Protein AF-A0A0C3BH10-F1 (afdb_monomer_lite)

Organism: He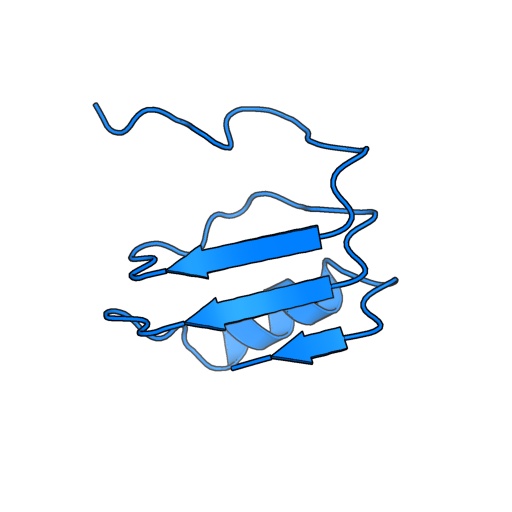beloma cylindrosporum (NCBI:txid76867)

Structure (mmCIF, N/CA/C/O backbone):
data_AF-A0A0C3BH10-F1
#
_entry.id   AF-A0A0C3BH10-F1
#
loop_
_atom_site.group_PDB
_atom_site.id
_atom_site.type_symbol
_atom_site.label_atom_id
_atom_site.label_alt_id
_atom_site.label_comp_id
_atom_site.label_asym_id
_atom_site.label_entity_id
_atom_site.label_seq_id
_atom_site.pdbx_PDB_ins_code
_atom_site.Cartn_x
_atom_site.Cartn_y
_atom_site.Cartn_z
_atom_site.occupancy
_atom_site.B_iso_or_equiv
_atom_site.auth_seq_id
_atom_site.auth_comp_id
_atom_site.auth_asym_id
_atom_site.auth_atom_id
_atom_site.pdbx_PDB_model_num
ATOM 1 N N . VAL A 1 1 ? 14.383 16.195 -10.823 1.00 36.62 1 VAL A N 1
ATOM 2 C CA . VAL A 1 1 ? 13.841 16.252 -9.446 1.00 36.62 1 VAL A CA 1
ATOM 3 C C . VAL A 1 1 ? 12.375 15.872 -9.539 1.00 36.62 1 VAL A C 1
ATOM 5 O O . VAL A 1 1 ? 11.596 16.689 -10.010 1.00 36.62 1 VAL A O 1
ATOM 8 N N . LEU A 1 2 ? 12.009 14.620 -9.232 1.00 41.88 2 LEU A N 1
ATOM 9 C CA . LEU A 1 2 ? 10.591 14.287 -9.077 1.00 41.88 2 LEU A CA 1
ATOM 10 C C . LEU A 1 2 ? 10.094 15.138 -7.912 1.00 41.88 2 LEU A C 1
ATOM 12 O O . LEU A 1 2 ? 10.662 15.056 -6.822 1.00 41.88 2 LEU A O 1
ATOM 16 N N . ALA A 1 3 ? 9.102 15.994 -8.155 1.00 42.94 3 ALA A N 1
ATOM 17 C CA . ALA A 1 3 ? 8.408 16.663 -7.072 1.00 42.94 3 ALA A CA 1
ATOM 18 C C . ALA A 1 3 ? 8.013 15.578 -6.067 1.00 42.94 3 ALA A C 1
ATOM 20 O O . ALA A 1 3 ? 7.378 14.590 -6.442 1.00 42.94 3 ALA A O 1
ATOM 21 N N . ALA A 1 4 ? 8.445 15.716 -4.816 1.00 57.84 4 ALA A N 1
ATOM 22 C CA . ALA A 1 4 ? 7.982 14.858 -3.742 1.00 57.84 4 ALA A CA 1
ATOM 23 C C . ALA A 1 4 ? 6.516 15.227 -3.486 1.00 57.84 4 ALA A C 1
ATOM 25 O O . ALA A 1 4 ? 6.201 15.912 -2.522 1.00 57.84 4 ALA A O 1
ATOM 26 N N . ILE A 1 5 ? 5.618 14.827 -4.392 1.00 57.16 5 ILE A N 1
ATOM 27 C CA . ILE A 1 5 ? 4.169 15.054 -4.294 1.00 57.16 5 ILE A CA 1
ATOM 28 C C . ILE A 1 5 ? 3.656 14.494 -2.958 1.00 57.16 5 ILE A C 1
ATOM 30 O O . ILE A 1 5 ? 2.723 15.024 -2.367 1.00 57.16 5 ILE A O 1
ATOM 34 N N . PHE A 1 6 ? 4.340 13.472 -2.442 1.00 63.75 6 PHE A N 1
ATOM 35 C CA . PHE A 1 6 ? 4.073 12.838 -1.159 1.00 63.75 6 PHE A CA 1
ATOM 36 C C . PHE A 1 6 ? 5.069 13.228 -0.049 1.00 63.75 6 PHE A C 1
ATOM 38 O O . PHE A 1 6 ? 5.086 12.610 1.010 1.00 63.75 6 PHE A O 1
ATOM 45 N N . GLY A 1 7 ? 5.894 14.26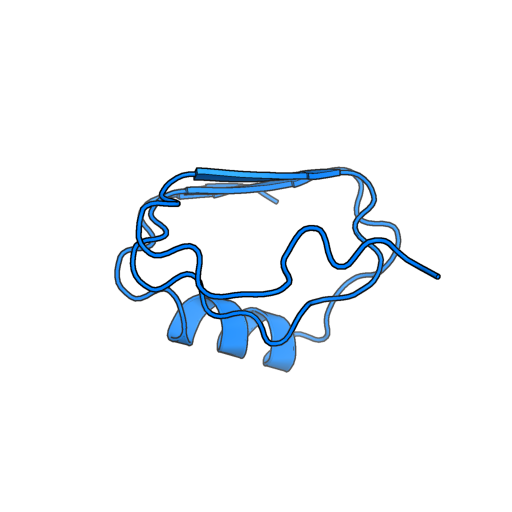0 -0.249 1.00 56.47 7 GLY A N 1
ATOM 46 C CA . GLY A 1 7 ? 6.858 14.740 0.739 1.00 56.47 7 GLY A CA 1
ATOM 47 C C . GLY A 1 7 ? 6.169 15.298 1.984 1.00 56.47 7 GLY A C 1
ATOM 48 O O . GLY A 1 7 ? 5.747 16.449 2.003 1.00 56.47 7 GLY A O 1
ATOM 49 N N . GLY A 1 8 ? 6.061 14.480 3.032 1.00 64.62 8 GLY A N 1
ATOM 50 C CA . GLY A 1 8 ? 5.454 14.849 4.311 1.00 64.62 8 GLY A CA 1
ATOM 51 C C . GLY A 1 8 ? 4.493 13.783 4.835 1.00 64.62 8 GLY A C 1
ATOM 52 O O . GLY A 1 8 ? 4.437 12.662 4.333 1.00 64.62 8 GLY A O 1
ATOM 53 N N . LYS A 1 9 ? 3.737 14.125 5.883 1.00 69.06 9 LYS A N 1
ATOM 54 C CA . LYS A 1 9 ? 2.611 13.310 6.360 1.00 69.06 9 LYS A CA 1
ATOM 55 C C . LYS A 1 9 ? 1.326 13.892 5.785 1.00 69.06 9 LYS A C 1
ATOM 57 O O . LYS A 1 9 ? 1.085 15.087 5.926 1.00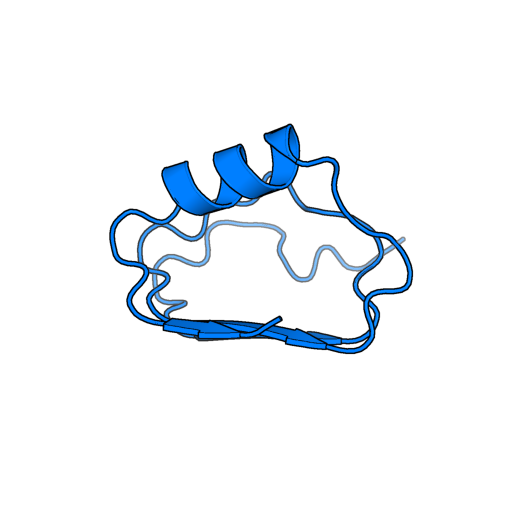 69.06 9 LYS A O 1
ATOM 62 N N . LEU A 1 10 ? 0.483 13.040 5.209 1.00 78.00 10 LEU A N 1
ATOM 63 C CA . LEU A 1 10 ? -0.846 13.401 4.709 1.00 78.00 10 LEU A CA 1
ATOM 64 C C . LEU A 1 10 ? -1.927 12.761 5.601 1.00 78.00 10 LEU A C 1
ATOM 66 O O . LEU A 1 10 ? -2.634 11.858 5.161 1.00 78.00 10 LEU A O 1
ATOM 70 N N . PRO A 1 11 ? -2.060 13.179 6.877 1.00 78.69 11 PRO A N 1
ATOM 71 C CA . PRO A 1 11 ? -2.906 12.486 7.850 1.00 78.69 11 PRO A CA 1
ATOM 72 C C . PRO A 1 11 ? -4.399 12.545 7.511 1.00 78.69 11 PRO A C 1
ATOM 74 O O . PRO A 1 11 ? -5.158 11.725 8.003 1.00 78.69 11 PRO A O 1
ATOM 77 N N . GLN A 1 12 ? -4.839 13.498 6.689 1.00 84.69 12 GLN A N 1
ATOM 78 C CA . GLN A 1 12 ? -6.248 13.634 6.305 1.00 84.69 12 GLN A CA 1
ATOM 79 C C . GLN A 1 12 ? -6.591 12.909 4.997 1.00 84.69 12 GLN A C 1
ATOM 81 O O . GLN A 1 12 ? -7.752 12.900 4.588 1.00 84.69 12 GLN A O 1
ATOM 86 N N . LEU A 1 13 ? -5.605 12.309 4.321 1.00 86.94 13 LEU A N 1
ATOM 87 C CA . LEU A 1 13 ? -5.846 11.619 3.063 1.00 86.94 13 LEU A CA 1
ATOM 88 C C . LEU A 1 13 ? -6.576 10.299 3.323 1.00 86.94 13 LEU A C 1
ATOM 90 O O . LEU A 1 13 ? -6.030 9.388 3.939 1.00 86.94 13 LEU A O 1
ATOM 94 N N . ARG A 1 14 ? -7.810 10.215 2.824 1.00 91.94 14 ARG A N 1
ATOM 95 C CA . ARG A 1 14 ? -8.658 9.019 2.933 1.00 91.94 14 ARG A CA 1
ATOM 96 C C . ARG A 1 14 ? -8.795 8.255 1.625 1.00 91.94 14 ARG A C 1
ATOM 98 O O . ARG A 1 14 ? -9.004 7.049 1.643 1.00 91.94 14 ARG A O 1
ATOM 105 N N . ARG A 1 15 ? -8.698 8.951 0.493 1.00 93.38 15 ARG A N 1
ATOM 106 C CA . ARG A 1 15 ? -8.888 8.376 -0.840 1.00 93.38 15 ARG A CA 1
ATOM 107 C C . ARG A 1 15 ? -7.670 8.680 -1.692 1.00 93.38 15 ARG A C 1
ATOM 109 O O . ARG A 1 15 ? -7.294 9.845 -1.807 1.00 93.38 15 ARG A O 1
ATOM 116 N N . LEU A 1 16 ? -7.071 7.642 -2.258 1.00 88.56 16 LEU A N 1
ATOM 117 C CA . LEU A 1 16 ? -5.891 7.743 -3.102 1.00 88.56 16 LEU A CA 1
ATOM 118 C C . LEU A 1 16 ? -6.143 7.010 -4.415 1.00 88.56 16 LEU A C 1
ATOM 120 O O . LEU A 1 16 ? -6.420 5.813 -4.425 1.00 88.56 16 LEU A O 1
ATOM 124 N N . SER A 1 17 ? -6.005 7.735 -5.519 1.00 89.88 17 SER A N 1
ATOM 125 C CA . SER A 1 17 ? -6.131 7.176 -6.858 1.00 89.88 17 SER A CA 1
ATOM 126 C C . SER A 1 17 ? -4.857 7.450 -7.640 1.00 89.88 17 SER A C 1
ATOM 128 O O . SER A 1 17 ? -4.428 8.598 -7.752 1.00 89.88 17 SER A O 1
ATOM 130 N N . LEU A 1 18 ? -4.232 6.386 -8.135 1.00 85.88 18 LEU A N 1
ATOM 131 C CA . LEU A 1 18 ? -2.928 6.425 -8.781 1.00 85.88 18 LEU A CA 1
ATOM 132 C C . LEU A 1 18 ? -3.041 5.856 -10.192 1.00 85.88 18 LEU A C 1
ATOM 134 O O . LEU A 1 18 ? -3.500 4.730 -10.364 1.00 85.88 18 LEU A O 1
ATOM 138 N N . TRP A 1 19 ? -2.573 6.618 -11.178 1.00 88.56 19 TRP A N 1
ATOM 139 C CA . TRP A 1 19 ? -2.425 6.187 -12.570 1.00 88.56 19 TRP A CA 1
ATOM 140 C C . TRP A 1 19 ? -0.949 6.127 -12.933 1.00 88.56 19 TRP A C 1
ATOM 142 O O . TRP A 1 19 ? -0.199 7.032 -12.558 1.00 88.56 19 TRP A O 1
ATOM 152 N N . PHE A 1 20 ? -0.546 5.088 -13.668 1.00 82.88 20 PHE A N 1
ATOM 153 C CA . PHE A 1 20 ? 0.822 4.928 -14.181 1.00 82.88 20 PHE A CA 1
ATOM 154 C C . PHE A 1 20 ? 1.905 5.054 -13.099 1.00 82.88 20 PHE A C 1
ATOM 156 O O . PHE A 1 20 ? 3.002 5.548 -13.359 1.00 82.88 20 PHE A O 1
ATOM 163 N N . TYR A 1 21 ? 1.603 4.672 -11.859 1.00 73.88 21 TYR A N 1
ATOM 164 C CA . TYR A 1 21 ? 2.483 4.946 -10.735 1.00 73.88 21 TYR A CA 1
ATOM 165 C C . TYR A 1 21 ? 3.687 4.005 -10.774 1.00 73.88 21 TYR A C 1
ATOM 167 O O . TYR A 1 21 ? 3.560 2.785 -10.823 1.00 73.88 21 TYR A O 1
ATOM 175 N N . THR A 1 22 ? 4.881 4.593 -10.816 1.00 64.56 22 THR A N 1
ATOM 176 C CA . THR A 1 22 ? 6.109 3.856 -11.137 1.00 64.56 22 THR A CA 1
ATOM 177 C C . THR A 1 22 ? 6.908 3.429 -9.913 1.00 64.56 22 THR A C 1
ATOM 179 O O . THR A 1 22 ? 7.758 2.553 -10.032 1.00 64.56 22 THR A O 1
ATOM 182 N N . CYS A 1 23 ? 6.677 4.048 -8.751 1.00 68.00 23 CYS A N 1
ATOM 183 C CA . CYS A 1 23 ? 7.473 3.813 -7.547 1.00 68.00 23 CYS A CA 1
ATOM 184 C C . CYS A 1 23 ? 6.585 3.795 -6.313 1.00 68.00 23 CYS A C 1
ATOM 186 O O . CYS A 1 23 ? 6.076 4.843 -5.930 1.00 68.00 23 CYS A O 1
ATOM 188 N N . TRP A 1 24 ? 6.465 2.647 -5.653 1.00 68.06 24 TRP A N 1
ATOM 189 C CA . TRP A 1 24 ? 5.720 2.526 -4.406 1.00 68.06 24 TRP A CA 1
ATOM 190 C C . TRP A 1 24 ? 6.450 3.267 -3.299 1.00 68.06 24 TRP A C 1
ATOM 192 O O . TRP A 1 24 ? 7.549 2.901 -2.891 1.00 68.06 24 TRP A O 1
ATOM 202 N N . SER A 1 25 ? 5.879 4.387 -2.865 1.00 64.88 25 SER A N 1
ATOM 203 C CA . SER A 1 25 ? 6.521 5.177 -1.829 1.00 64.88 25 SER A CA 1
ATOM 204 C C . SER A 1 25 ? 6.426 4.492 -0.471 1.00 64.88 25 SER A C 1
ATOM 206 O O . SER A 1 25 ? 5.377 3.962 -0.120 1.00 64.88 25 SER A O 1
ATOM 208 N N . HIS A 1 26 ? 7.455 4.646 0.360 1.00 66.44 26 HIS A N 1
ATOM 209 C CA . HIS A 1 26 ? 7.395 4.307 1.786 1.00 66.44 26 HIS A CA 1
ATOM 210 C C . HIS A 1 26 ? 6.488 5.258 2.601 1.00 66.44 26 HIS A C 1
ATOM 212 O O . HIS A 1 26 ? 6.547 5.276 3.834 1.00 66.44 26 HIS A O 1
ATOM 218 N N . HIS A 1 27 ? 5.692 6.109 1.940 1.00 69.50 27 HIS A N 1
ATOM 219 C CA . HIS A 1 27 ? 4.780 7.010 2.627 1.00 69.50 27 HIS A CA 1
ATOM 220 C C . HIS A 1 27 ? 3.622 6.221 3.222 1.00 69.50 27 HIS A C 1
ATOM 222 O O . HIS A 1 27 ? 2.957 5.437 2.553 1.00 69.50 27 HIS A O 1
ATOM 228 N N . LYS A 1 28 ? 3.377 6.470 4.507 1.00 73.69 28 LYS A N 1
ATOM 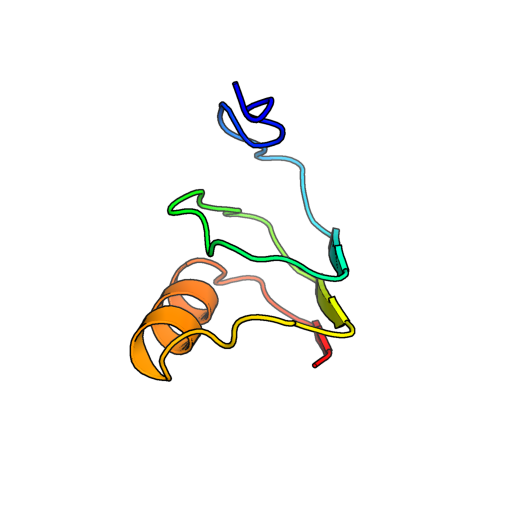229 C CA . LYS A 1 28 ? 2.256 5.885 5.232 1.00 73.69 28 LYS A CA 1
ATOM 230 C C . LYS A 1 28 ? 1.057 6.817 5.131 1.00 73.69 28 LYS A C 1
ATOM 232 O O . LYS A 1 28 ? 1.166 8.002 5.459 1.00 73.69 28 LYS A O 1
ATOM 237 N N . PHE A 1 29 ? -0.083 6.264 4.737 1.00 81.44 29 PHE A N 1
ATOM 238 C CA . PHE A 1 29 ? -1.372 6.950 4.715 1.00 81.44 29 PHE A CA 1
ATOM 239 C C . PHE A 1 29 ? -2.248 6.365 5.831 1.00 81.44 29 PHE A C 1
ATOM 241 O O . PHE A 1 29 ? -3.083 5.502 5.578 1.00 81.44 29 PHE A O 1
ATOM 248 N N . PRO A 1 30 ? -2.048 6.793 7.092 1.00 83.00 30 PRO A N 1
ATOM 249 C CA . PRO A 1 30 ? -2.583 6.091 8.259 1.00 83.00 30 PRO A CA 1
ATOM 250 C C . PRO A 1 30 ? -4.109 6.101 8.351 1.00 83.00 30 PRO A C 1
ATOM 252 O O . PRO A 1 30 ? -4.642 5.338 9.138 1.00 83.00 30 PRO A O 1
ATOM 255 N N . ASN A 1 31 ? -4.795 6.958 7.589 1.00 90.06 31 ASN A N 1
ATOM 256 C CA . ASN A 1 31 ? -6.255 7.080 7.562 1.00 90.06 31 ASN A CA 1
ATOM 257 C C . ASN A 1 31 ? -6.833 6.753 6.175 1.00 90.06 31 ASN A C 1
ATOM 259 O O . ASN A 1 31 ? -7.934 7.196 5.843 1.00 90.06 31 ASN A O 1
ATOM 263 N N . LEU A 1 32 ? -6.076 6.034 5.342 1.00 91.31 32 LEU A N 1
ATOM 264 C CA . LEU A 1 32 ? -6.526 5.655 4.012 1.00 91.31 32 LEU A CA 1
ATOM 265 C C . LEU A 1 32 ? -7.653 4.631 4.118 1.00 91.31 32 LEU A C 1
ATOM 267 O O . LEU A 1 32 ? -7.486 3.585 4.736 1.00 91.31 32 LEU A O 1
ATOM 271 N N . THR A 1 33 ? -8.783 4.938 3.489 1.00 95.00 33 THR A N 1
ATOM 272 C CA . THR A 1 33 ? -9.945 4.052 3.422 1.00 95.00 33 THR A CA 1
ATOM 273 C C . THR A 1 33 ? -10.200 3.543 2.010 1.00 95.00 33 THR A C 1
ATOM 275 O O . THR A 1 33 ? -10.798 2.488 1.844 1.00 95.00 33 THR A O 1
ATOM 278 N N . HIS A 1 34 ? -9.755 4.264 0.978 1.00 95.44 34 HIS A N 1
ATOM 279 C CA . HIS A 1 34 ? -9.938 3.860 -0.415 1.00 95.44 34 HIS A CA 1
ATOM 280 C C . HIS A 1 34 ? -8.628 4.009 -1.185 1.00 95.44 34 HIS A C 1
ATOM 282 O O . HIS A 1 34 ? -8.054 5.104 -1.223 1.00 95.44 34 HIS A O 1
ATOM 288 N N . ILE A 1 35 ? -8.202 2.941 -1.854 1.00 90.50 35 ILE A N 1
ATOM 289 C CA . ILE A 1 35 ? -7.105 2.973 -2.817 1.00 90.50 35 ILE A CA 1
ATOM 290 C C . ILE A 1 35 ? -7.573 2.438 -4.167 1.00 90.50 35 ILE A C 1
ATOM 292 O O . ILE A 1 35 ? -8.247 1.412 -4.243 1.00 90.50 35 ILE A O 1
ATOM 296 N N . SER A 1 36 ? -7.222 3.146 -5.238 1.00 91.06 36 SER A N 1
ATOM 297 C CA . SER A 1 36 ? -7.466 2.688 -6.602 1.00 91.0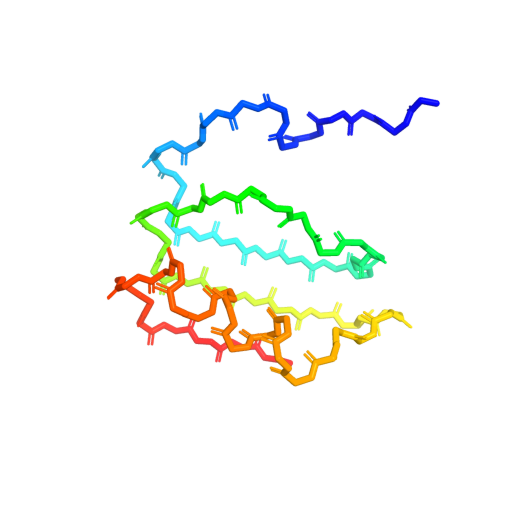6 36 SER A CA 1
ATOM 298 C C . SER A 1 36 ? -6.209 2.824 -7.446 1.00 91.06 36 SER A C 1
ATOM 300 O O . SER A 1 36 ? -5.686 3.932 -7.607 1.00 91.06 36 SER A O 1
ATOM 302 N N . LEU A 1 37 ? -5.747 1.713 -7.993 1.00 87.31 37 LEU A N 1
ATOM 303 C CA . LEU A 1 37 ? -4.568 1.633 -8.836 1.00 87.31 37 LEU A CA 1
ATOM 304 C C . LEU A 1 37 ? -5.032 1.384 -10.262 1.00 87.31 37 LEU A C 1
ATOM 306 O O . LEU A 1 37 ? -5.780 0.455 -10.510 1.00 87.31 37 LEU A O 1
ATOM 310 N N . HIS A 1 38 ? -4.596 2.226 -11.192 1.00 87.75 38 HIS A N 1
ATOM 311 C CA . HIS A 1 38 ? -4.999 2.148 -12.592 1.00 87.75 38 HIS A CA 1
ATOM 312 C C . HIS A 1 38 ? -3.777 2.127 -13.504 1.00 87.75 38 HIS A C 1
ATOM 314 O O . HIS A 1 38 ? -2.851 2.917 -13.315 1.00 87.75 38 HIS A O 1
ATOM 320 N N . GLU A 1 39 ? -3.778 1.234 -14.495 1.00 86.75 39 GLU A N 1
ATOM 321 C CA . GLU A 1 39 ? -2.767 1.185 -15.566 1.00 86.75 39 GLU A CA 1
ATOM 322 C C . GLU A 1 39 ? -1.316 1.226 -15.038 1.00 86.75 39 GLU A C 1
ATOM 324 O O . GLU A 1 39 ? -0.464 1.984 -15.504 1.00 86.75 39 GLU A O 1
ATOM 329 N N . GLN A 1 40 ? -1.036 0.424 -14.004 1.00 81.12 40 GLN A N 1
ATOM 330 C CA . GLN A 1 40 ? 0.272 0.407 -13.349 1.00 81.12 40 GLN A CA 1
ATOM 331 C C . GLN A 1 40 ? 1.338 -0.185 -14.274 1.00 81.12 40 GLN A C 1
ATOM 333 O O . GLN A 1 40 ? 1.329 -1.381 -14.568 1.00 81.12 40 GLN A O 1
ATOM 338 N N . LEU A 1 41 ? 2.281 0.659 -14.701 1.00 76.56 41 LEU A N 1
ATOM 339 C CA . LEU A 1 41 ? 3.405 0.256 -15.553 1.00 76.56 41 LEU A CA 1
ATOM 340 C C . LEU A 1 41 ? 4.411 -0.621 -14.798 1.00 76.56 41 LEU A C 1
ATOM 342 O O . LEU A 1 41 ? 5.040 -1.498 -15.387 1.00 76.56 41 LEU A O 1
ATOM 346 N N . VAL A 1 42 ? 4.547 -0.391 -13.490 1.00 75.44 42 VAL A N 1
ATOM 347 C CA . VAL A 1 42 ? 5.409 -1.163 -12.593 1.00 75.44 42 VAL A CA 1
ATOM 348 C C . VAL A 1 42 ? 4.535 -1.760 -11.501 1.00 75.44 42 VAL A C 1
ATOM 350 O O . VAL A 1 42 ? 3.864 -1.043 -10.759 1.00 75.44 42 VAL A O 1
ATOM 353 N N . ARG A 1 43 ? 4.532 -3.091 -11.409 1.00 74.19 43 ARG A N 1
ATOM 354 C CA . ARG A 1 43 ? 3.799 -3.805 -10.363 1.00 74.19 43 ARG A CA 1
ATOM 355 C C . ARG A 1 43 ? 4.705 -3.988 -9.146 1.00 74.19 43 ARG A C 1
ATOM 357 O O . ARG A 1 43 ? 5.854 -4.388 -9.340 1.00 74.19 43 ARG A O 1
ATOM 364 N N . PRO A 1 44 ? 4.212 -3.716 -7.926 1.00 74.31 44 PRO A N 1
ATOM 365 C CA . PRO A 1 44 ? 4.964 -4.040 -6.724 1.00 74.31 44 PRO A CA 1
ATOM 366 C C . PRO A 1 44 ? 5.142 -5.558 -6.646 1.00 74.31 44 PRO A C 1
ATOM 368 O O . PRO A 1 44 ? 4.349 -6.329 -7.204 1.00 74.31 44 PRO A O 1
ATOM 3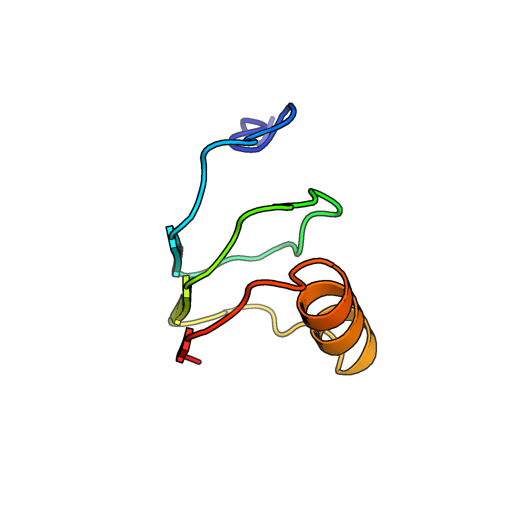71 N N . SER A 1 45 ? 6.160 -6.002 -5.921 1.00 83.50 45 SER A N 1
ATOM 372 C CA . SER A 1 45 ? 6.178 -7.379 -5.445 1.00 83.50 45 SER A CA 1
ATOM 373 C C . SER A 1 45 ? 4.966 -7.641 -4.541 1.00 83.50 45 SER A C 1
ATOM 375 O O . SER A 1 45 ? 4.386 -6.725 -3.957 1.00 83.50 45 SER A O 1
ATOM 377 N N . VAL A 1 46 ? 4.584 -8.913 -4.397 1.00 84.44 46 VAL A N 1
ATOM 378 C CA . VAL A 1 46 ? 3.484 -9.296 -3.495 1.00 84.44 46 VAL A CA 1
ATOM 379 C C . VAL A 1 46 ? 3.758 -8.816 -2.066 1.00 84.44 46 VAL A C 1
ATOM 381 O O . VAL A 1 46 ? 2.843 -8.336 -1.411 1.00 84.44 46 VAL A O 1
ATOM 384 N N . ASN A 1 47 ? 5.011 -8.870 -1.611 1.00 86.94 47 ASN A N 1
ATOM 385 C CA . ASN A 1 47 ? 5.386 -8.416 -0.272 1.00 86.94 47 ASN A CA 1
ATOM 386 C C . ASN A 1 47 ? 5.183 -6.907 -0.101 1.00 86.94 47 ASN A C 1
ATOM 388 O O . ASN A 1 47 ? 4.522 -6.497 0.839 1.00 86.94 47 ASN A O 1
ATOM 392 N N . GLU A 1 48 ? 5.653 -6.086 -1.044 1.00 81.81 48 GLU A N 1
ATOM 393 C CA . GLU A 1 48 ? 5.455 -4.627 -0.983 1.00 81.81 48 GLU A CA 1
ATOM 394 C C . GLU A 1 48 ? 3.971 -4.240 -1.029 1.00 81.81 48 GLU A C 1
ATOM 396 O O . GLU A 1 48 ? 3.547 -3.260 -0.417 1.00 81.81 48 GLU A O 1
ATOM 401 N N . PHE A 1 49 ? 3.165 -5.015 -1.756 1.00 83.06 49 PHE A N 1
ATOM 402 C CA . PHE A 1 49 ? 1.722 -4.830 -1.768 1.00 83.06 49 PHE A CA 1
ATOM 403 C C . PHE A 1 49 ? 1.087 -5.169 -0.411 1.00 83.06 49 PHE A C 1
ATOM 405 O O . PHE A 1 49 ? 0.270 -4.395 0.088 1.00 83.06 49 PHE A O 1
ATOM 412 N N . LEU A 1 50 ? 1.477 -6.290 0.204 1.00 87.31 50 LEU A N 1
ATOM 413 C CA . LEU A 1 50 ? 1.021 -6.673 1.543 1.00 87.31 50 LEU A CA 1
ATOM 414 C C . LEU A 1 50 ? 1.454 -5.647 2.599 1.00 87.31 50 LEU A C 1
ATOM 416 O O . LEU A 1 50 ? 0.626 -5.244 3.411 1.00 87.31 50 LEU A O 1
ATOM 420 N N . ASP A 1 51 ? 2.685 -5.137 2.519 1.00 85.50 51 ASP A N 1
ATOM 421 C CA . ASP A 1 51 ? 3.188 -4.075 3.397 1.00 85.50 51 ASP A CA 1
ATOM 422 C C . ASP A 1 51 ? 2.321 -2.805 3.305 1.00 85.50 51 ASP A C 1
ATOM 424 O O . ASP A 1 51 ? 2.033 -2.158 4.318 1.00 85.50 51 ASP A O 1
ATOM 428 N N . LEU A 1 52 ? 1.861 -2.437 2.098 1.00 82.06 52 LEU A N 1
ATOM 429 C CA . LEU A 1 52 ? 0.928 -1.321 1.925 1.00 82.06 52 LEU A CA 1
ATOM 430 C C . LEU A 1 52 ? -0.407 -1.607 2.622 1.00 82.06 52 LEU A C 1
ATOM 432 O O . LEU A 1 52 ? -0.896 -0.735 3.346 1.00 82.06 52 LEU A O 1
ATOM 436 N N . LEU A 1 53 ? -0.980 -2.798 2.437 1.00 86.25 53 LEU A N 1
ATOM 437 C CA . LEU A 1 53 ? -2.237 -3.176 3.090 1.00 86.25 53 LEU A CA 1
ATOM 438 C C . LEU A 1 53 ? -2.110 -3.144 4.619 1.00 86.25 53 LEU A C 1
ATOM 440 O O . LEU A 1 53 ? -2.960 -2.559 5.287 1.00 86.25 53 LEU A O 1
ATOM 444 N N . GLU A 1 54 ? -1.021 -3.674 5.175 1.00 88.38 54 GLU A N 1
ATOM 445 C CA . GLU A 1 54 ? -0.746 -3.625 6.618 1.00 88.38 54 GLU A CA 1
ATOM 446 C C . GLU A 1 54 ? -0.593 -2.189 7.137 1.00 88.38 54 GLU A C 1
ATOM 448 O O . GLU A 1 54 ? -0.986 -1.869 8.261 1.00 88.38 54 GLU A O 1
ATOM 453 N N . SER A 1 55 ? -0.052 -1.288 6.314 1.00 84.31 55 SER A N 1
ATOM 454 C CA . SER A 1 55 ? 0.121 0.124 6.667 1.00 84.31 55 SER A CA 1
ATOM 455 C C . SER A 1 55 ? -1.177 0.946 6.651 1.00 84.31 55 SER A C 1
ATOM 457 O O . SER A 1 55 ? -1.187 2.070 7.166 1.00 84.31 55 SER A O 1
ATOM 459 N N . ALA A 1 56 ? -2.257 0.401 6.082 1.00 88.25 56 ALA A N 1
ATOM 460 C CA . ALA A 1 56 ? -3.555 1.047 5.912 1.00 88.25 56 ALA A CA 1
ATOM 461 C C . ALA A 1 56 ? -4.657 0.278 6.674 1.00 88.25 56 ALA A C 1
ATOM 463 O O . ALA A 1 56 ? -5.538 -0.321 6.060 1.00 88.25 56 ALA A O 1
ATOM 464 N N . PRO A 1 57 ? -4.664 0.315 8.021 1.00 90.38 57 PRO A N 1
ATOM 465 C CA . PRO A 1 57 ? -5.574 -0.497 8.838 1.00 90.38 57 PRO A CA 1
ATOM 466 C C . PRO A 1 57 ? -7.059 -0.132 8.689 1.00 90.38 57 PRO A C 1
ATOM 468 O O . PRO A 1 57 ? -7.920 -0.888 9.128 1.00 90.38 57 PRO A O 1
ATOM 471 N N . TRP A 1 58 ? -7.367 1.019 8.088 1.00 93.38 58 TRP A N 1
ATOM 472 C CA . TRP A 1 58 ? -8.735 1.482 7.839 1.00 93.38 58 TRP A CA 1
ATOM 473 C C . TRP A 1 58 ? -9.171 1.282 6.388 1.00 93.38 58 TRP A C 1
ATOM 475 O O . TRP A 1 58 ? -10.156 1.884 5.967 1.00 93.38 58 TRP A O 1
ATOM 485 N N . LEU A 1 59 ? -8.428 0.500 5.601 1.00 92.94 59 LEU A N 1
ATOM 486 C CA . LEU A 1 59 ? -8.751 0.293 4.199 1.00 92.94 59 LEU A CA 1
ATOM 487 C C . LEU A 1 59 ? -10.076 -0.468 4.065 1.00 92.94 59 LEU A C 1
ATOM 489 O O . LEU A 1 59 ? -10.208 -1.608 4.496 1.00 92.94 59 LEU A O 1
ATOM 493 N N . GLU A 1 60 ? -11.049 0.179 3.435 1.00 96.06 60 GLU A N 1
ATOM 494 C CA . GLU A 1 60 ? -12.382 -0.360 3.168 1.00 96.06 60 GLU A CA 1
ATOM 495 C C . GLU A 1 60 ? -12.505 -0.807 1.706 1.00 96.06 60 GLU A C 1
ATOM 497 O O . GLU A 1 60 ? -13.151 -1.811 1.411 1.00 96.06 60 GLU A O 1
ATOM 502 N N . PHE A 1 61 ? -11.868 -0.074 0.784 1.00 95.44 61 PHE A N 1
ATOM 503 C CA . PHE A 1 61 ? -11.964 -0.315 -0.654 1.00 95.44 61 PHE A CA 1
ATOM 504 C C . PHE A 1 61 ? -10.590 -0.372 -1.316 1.00 95.44 61 PHE A C 1
ATOM 506 O O . PHE A 1 61 ? -9.790 0.563 -1.230 1.00 95.44 61 PHE A O 1
ATOM 513 N N . LEU A 1 62 ? -10.371 -1.459 -2.048 1.00 91.44 62 LEU A N 1
ATOM 514 C CA . LEU A 1 62 ? -9.210 -1.699 -2.892 1.00 91.44 62 LEU A CA 1
ATOM 515 C C . LEU A 1 62 ? -9.691 -1.938 -4.324 1.00 91.44 62 LEU A C 1
ATOM 517 O O . LEU A 1 62 ? -10.450 -2.873 -4.576 1.00 91.44 62 LEU A O 1
ATOM 521 N N . PHE A 1 63 ? -9.234 -1.102 -5.249 1.00 90.44 63 PHE A N 1
ATOM 522 C CA . PHE A 1 63 ? -9.458 -1.256 -6.683 1.00 90.44 63 PHE A CA 1
ATOM 523 C C . PHE A 1 63 ? -8.107 -1.380 -7.400 1.00 90.44 63 PHE A C 1
ATOM 525 O O . PHE A 1 63 ? -7.188 -0.610 -7.106 1.00 90.44 63 PHE A O 1
ATOM 532 N N . LEU A 1 64 ? -7.989 -2.361 -8.297 1.00 84.50 64 LEU A N 1
ATOM 533 C CA . LEU A 1 64 ? -6.750 -2.762 -8.976 1.00 84.50 64 LEU A CA 1
ATOM 534 C C . LEU A 1 64 ? -6.889 -2.699 -10.497 1.00 84.50 64 LEU A C 1
ATOM 536 O O . LEU A 1 64 ? -8.015 -2.959 -10.979 1.00 84.50 64 LEU A O 1
#

Sequence (64 aa):
VLAAIFGGKLPQLRRLSLWFYTCWSHHKFPNLTHISLHEQLVRPSVNEFLDLLESAPWLEFLFL

Foldseek 3Di:
DPPCPVPDAPAVDAEEEDECDADDDPHANANHAEYAYYPHPDDDDPVSVVVNVVSHVNHNYYHD

Radius of gyration: 11.39 Å; chains: 1; bounding box: 26×26×24 Å

pLDDT: mean 79.79, std 13.4, range [36.62, 96.06]

Secondary structure (DSSP, 8-state):
----TT-S--TT--EEEEES--S------TT--EEEEES-SSPPPHHHHHHHHHH-TT--EEE-